Protein AF-A0A2S2QHJ8-F1 (afdb_monomer_lite)

Radius of gyration: 26.54 Å; chains: 1; bounding box: 50×36×97 Å

Sequence (159 aa):
FKFILVFFLCFWGFFVLDFFFFFVCLKQYFTDQKTVRRLRNYSCCPNPYVDITFTVFIRRRTVYYIINLILPSVTLAAMAMLGFMLPSDCGEKMTLGTFVQTRTLCKLTHTHIYKYISTYVTHTLTHTLTLTNTHVYVYVYVHVRLYHTDYTFRCNVSE

Secondary structure (DSSP, 8-state):
-HHHHHHHHHHHHHHHHHHHHHHHHHHHHHHT-EEEEEEE--TT-SSPEEEEEEE------HHHHHHHHHHHHHHHHHHHHHHHTS-TTS-HHHHHHHHHHHHHHHHHHHHHHHHTT-HHHHHHHHHHHHHHHHHHHHHHHHHHHHHHHHHHHHHTT--

Organism: NCBI:txid143950

Foldseek 3Di:
DVVVVVVVVVVVVVVVVLVVVVVVVVVVQVVPKDWDWDWDDDPVDPDTDIDIDIDGDDDDDCVSVVVVLVVLVVSLVVLVVVLLVDDDDDDSVVSVVVSVVSLVVSLVVVLVVVVVPDPVVSVVSVVVSVVVVVVVVVVVVVSVVVVVVVVVVVVVVVD

InterPro domains:
  IPR036719 Neurotransmitter-gated ion-channel transmembrane domain superfamily [SSF90112] (62-100)
  IPR036734 Neurotransmitter-gated ion-channel ligand-binding domain superfamily [G3DSA:2.70.170.10] (26-66)
  IPR038050 Neuronal acetylcholine receptor [G3DSA:1.20.58.390] (67-156)

Structure (mmCIF, N/CA/C/O backbone):
data_AF-A0A2S2QHJ8-F1
#
_entry.id   AF-A0A2S2QHJ8-F1
#
loop_
_atom_site.group_PDB
_atom_site.id
_atom_site.type_symbol
_atom_site.label_atom_id
_atom_site.label_alt_id
_atom_site.label_comp_id
_atom_site.label_asym_id
_atom_site.label_entity_id
_atom_site.label_seq_id
_atom_site.pdbx_PDB_ins_code
_atom_site.Cartn_x
_atom_site.Cartn_y
_atom_site.Cartn_z
_atom_site.occupancy
_atom_site.B_iso_or_equiv
_atom_site.auth_seq_id
_atom_site.auth_comp_id
_atom_site.auth_asym_id
_atom_site.auth_atom_id
_atom_site.pdbx_PDB_model_num
ATOM 1 N N . PHE A 1 1 ? 4.558 21.729 -21.994 1.00 44.12 1 PHE A N 1
ATOM 2 C CA . PHE A 1 1 ? 4.115 22.402 -20.749 1.00 44.12 1 PHE A CA 1
ATOM 3 C C . PHE A 1 1 ? 2.646 22.133 -20.385 1.00 44.12 1 PHE A C 1
ATOM 5 O O . PHE A 1 1 ? 2.405 21.648 -19.289 1.00 44.12 1 PHE A O 1
ATOM 12 N N . LYS A 1 2 ? 1.662 22.349 -21.280 1.00 49.81 2 LYS A N 1
ATOM 13 C CA . LYS A 1 2 ? 0.220 22.109 -21.003 1.00 49.81 2 LYS A CA 1
ATOM 14 C C . LYS A 1 2 ? -0.134 20.693 -20.501 1.00 49.81 2 LYS A C 1
ATOM 16 O O . LYS A 1 2 ? -0.982 20.562 -19.630 1.00 49.81 2 LYS A O 1
ATOM 21 N N . PHE A 1 3 ? 0.549 19.653 -20.986 1.00 55.09 3 PHE A N 1
ATOM 22 C CA . PHE A 1 3 ? 0.283 18.254 -20.608 1.00 55.09 3 PHE A CA 1
ATOM 23 C C . PHE A 1 3 ? 0.623 17.921 -19.142 1.00 55.09 3 PHE A C 1
ATOM 25 O O . PHE A 1 3 ? -0.092 17.168 -18.491 1.00 55.09 3 PHE A O 1
ATOM 32 N N . ILE A 1 4 ? 1.682 18.528 -18.599 1.00 58.56 4 ILE A N 1
ATOM 33 C CA . ILE A 1 4 ? 2.118 18.333 -17.205 1.00 58.56 4 ILE A CA 1
ATOM 34 C C . ILE A 1 4 ? 1.151 19.003 -16.221 1.00 58.56 4 ILE A C 1
ATOM 36 O O . ILE A 1 4 ? 0.881 18.456 -15.156 1.00 58.56 4 ILE A O 1
ATOM 40 N N . LEU A 1 5 ? 0.575 20.150 -16.596 1.00 56.34 5 LEU A N 1
ATOM 41 C CA . LEU A 1 5 ? -0.385 20.872 -15.759 1.00 56.34 5 LEU A CA 1
ATOM 42 C C . LEU A 1 5 ? -1.711 20.106 -15.609 1.00 56.34 5 LEU A C 1
ATOM 44 O O . LEU A 1 5 ? -2.259 20.037 -14.513 1.00 56.34 5 LEU A O 1
ATOM 48 N N . VAL A 1 6 ? -2.196 19.481 -16.691 1.00 64.88 6 VAL A N 1
ATOM 49 C CA . VAL A 1 6 ? -3.382 18.600 -16.662 1.00 64.88 6 VAL A CA 1
ATOM 50 C C . VAL A 1 6 ? -3.146 17.405 -15.739 1.00 64.88 6 VAL A C 1
ATOM 52 O O . VAL A 1 6 ? -4.035 17.018 -14.985 1.00 64.88 6 VAL A O 1
ATOM 55 N N . PHE A 1 7 ? -1.929 16.862 -15.745 1.00 60.41 7 PHE A N 1
ATOM 56 C CA . PHE A 1 7 ? -1.546 15.758 -14.872 1.00 60.41 7 PHE A CA 1
ATOM 57 C C . PHE A 1 7 ? -1.537 16.172 -13.396 1.00 60.41 7 PHE A C 1
ATOM 59 O O . PHE A 1 7 ? -2.096 15.470 -12.558 1.00 60.41 7 PHE A O 1
ATOM 66 N N . PHE A 1 8 ? -0.980 17.347 -13.087 1.00 59.34 8 PHE A N 1
ATOM 67 C CA . PHE A 1 8 ? -0.973 17.904 -11.733 1.00 59.34 8 PHE A CA 1
ATOM 68 C C . PHE A 1 8 ? -2.391 18.187 -11.216 1.00 59.34 8 PHE A C 1
ATOM 70 O O . PHE A 1 8 ? -2.711 17.836 -10.086 1.00 59.34 8 PHE A O 1
ATOM 77 N N . LEU A 1 9 ? -3.267 18.755 -12.052 1.00 65.38 9 LEU A N 1
ATOM 78 C CA . LEU A 1 9 ? -4.670 19.017 -11.707 1.00 65.38 9 LEU A CA 1
ATOM 79 C C . LEU A 1 9 ? -5.476 17.727 -11.505 1.00 65.38 9 LEU A C 1
ATOM 81 O O . LEU A 1 9 ? -6.272 17.643 -10.573 1.00 65.38 9 LEU A O 1
ATOM 85 N N . CYS A 1 10 ? -5.255 16.710 -12.340 1.00 60.66 10 CYS A N 1
ATOM 86 C CA . CYS A 1 10 ? -5.933 15.419 -12.220 1.00 60.66 10 CYS A CA 1
ATOM 87 C C . CYS A 1 10 ? -5.472 14.652 -10.970 1.00 60.66 10 CYS A C 1
ATOM 89 O O . CYS A 1 10 ? -6.295 14.101 -10.241 1.00 60.66 10 CYS A O 1
ATOM 91 N N . PHE A 1 11 ? -4.172 14.693 -10.670 1.00 62.69 11 PHE A N 1
ATOM 92 C CA . PHE A 1 11 ? -3.600 14.085 -9.470 1.00 62.69 11 PHE A CA 1
ATOM 93 C C . PHE A 1 11 ? -4.088 14.778 -8.190 1.00 62.69 11 PHE A C 1
ATOM 95 O O . PHE A 1 11 ? -4.455 14.114 -7.220 1.00 62.69 11 PHE A O 1
ATOM 102 N N . TRP A 1 12 ? -4.168 16.113 -8.203 1.00 55.16 12 TRP A N 1
ATOM 103 C CA . TRP A 1 12 ? -4.672 16.880 -7.064 1.00 55.16 12 TRP A CA 1
ATOM 104 C C . TRP A 1 12 ? -6.183 16.690 -6.868 1.00 55.16 12 TRP A C 1
ATOM 106 O O . TRP A 1 12 ? -6.635 16.511 -5.739 1.00 55.16 12 TRP A O 1
ATOM 116 N N . GLY A 1 13 ? -6.963 16.643 -7.953 1.00 70.19 13 GLY A N 1
ATOM 117 C CA . GLY A 1 13 ? -8.403 16.369 -7.901 1.00 70.19 13 GLY A CA 1
ATOM 118 C C . GLY A 1 13 ? -8.728 14.970 -7.373 1.00 70.19 13 GLY A C 1
ATOM 119 O O . GLY A 1 13 ? -9.661 14.805 -6.588 1.00 70.19 13 GLY A O 1
ATOM 120 N N . PHE A 1 14 ? -7.922 13.972 -7.735 1.00 66.12 14 PHE A N 1
ATOM 121 C CA . PHE A 1 14 ? -8.076 12.615 -7.222 1.00 66.12 14 PHE A CA 1
ATOM 122 C C . PHE A 1 14 ? -7.801 12.527 -5.710 1.00 66.12 14 PHE A C 1
ATOM 124 O O . PHE A 1 14 ? -8.594 11.947 -4.971 1.00 66.12 14 PHE A O 1
ATOM 131 N N . PHE A 1 15 ? -6.757 13.208 -5.228 1.00 61.03 15 PHE A N 1
ATOM 132 C CA . PHE A 1 15 ? -6.431 13.277 -3.800 1.00 61.03 15 PHE A CA 1
ATOM 133 C C . PHE A 1 15 ? -7.547 13.927 -2.954 1.00 61.03 15 PHE A C 1
ATOM 135 O O . PHE A 1 15 ? -7.800 13.519 -1.820 1.00 61.03 15 PHE A O 1
ATOM 142 N N . VAL A 1 16 ? -8.254 14.922 -3.505 1.00 68.31 16 VAL A N 1
ATOM 143 C CA . VAL A 1 16 ? -9.385 15.586 -2.827 1.00 68.31 16 VAL A CA 1
ATOM 144 C C . VAL A 1 16 ? -10.615 14.672 -2.743 1.00 68.31 16 VAL A C 1
ATOM 146 O O . VAL A 1 16 ? -11.275 14.626 -1.701 1.00 68.31 16 VAL A O 1
ATOM 149 N N . LEU A 1 17 ? -10.911 13.909 -3.802 1.00 64.75 17 LEU A N 1
ATOM 150 C CA . LEU A 1 17 ? -12.003 12.924 -3.813 1.00 64.75 17 LEU A CA 1
ATOM 151 C C . LEU A 1 17 ? -11.774 11.796 -2.801 1.00 64.75 17 LEU A C 1
ATOM 153 O O . LEU A 1 17 ? -12.720 11.335 -2.157 1.00 64.75 17 LEU A O 1
ATOM 157 N N . ASP A 1 18 ? -10.518 11.401 -2.621 1.00 65.94 18 ASP A N 1
ATOM 158 C CA . ASP A 1 18 ? -10.125 10.425 -1.617 1.00 65.94 18 ASP A CA 1
ATOM 159 C C . ASP A 1 18 ? -10.440 10.885 -0.195 1.00 65.94 18 ASP A C 1
ATOM 161 O O . AS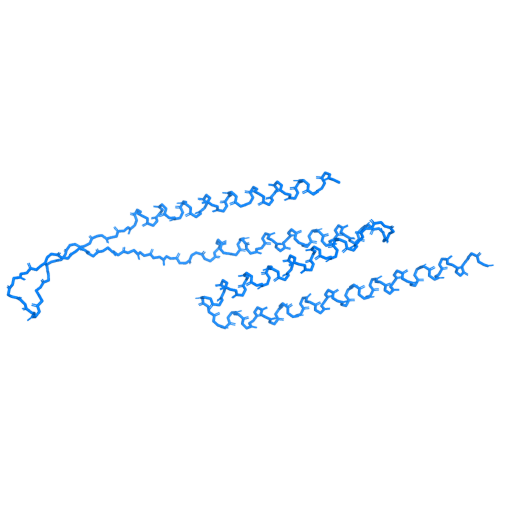P A 1 18 ? -11.148 10.214 0.565 1.00 65.94 18 ASP A O 1
ATOM 165 N N . PHE A 1 19 ? -9.989 12.085 0.154 1.00 66.38 19 PHE A N 1
ATOM 166 C CA . PHE A 1 19 ? -10.225 12.641 1.480 1.00 66.38 19 PHE A CA 1
ATOM 167 C C . PHE A 1 19 ? -11.724 12.728 1.816 1.00 66.38 19 PHE A C 1
ATOM 169 O O . PHE A 1 19 ? -12.142 12.439 2.941 1.00 66.38 19 PHE A O 1
ATOM 176 N N . PHE A 1 20 ? -12.551 13.053 0.818 1.00 70.94 20 PHE A N 1
ATOM 177 C CA . PHE A 1 20 ? -14.003 13.086 0.953 1.00 70.94 20 PHE A CA 1
ATOM 178 C C . PHE A 1 20 ? -14.601 11.701 1.253 1.00 70.94 20 PHE A C 1
ATOM 180 O O . PHE A 1 20 ? -15.415 11.564 2.170 1.00 70.94 20 PHE A O 1
ATOM 187 N N . PHE A 1 21 ? -14.172 10.653 0.544 1.00 66.38 21 PHE A N 1
ATOM 188 C CA . PHE A 1 21 ? -14.659 9.287 0.769 1.00 66.38 21 PHE A CA 1
ATOM 189 C C . PHE A 1 21 ? -14.269 8.745 2.150 1.00 66.38 21 PHE A C 1
ATOM 191 O O . PHE A 1 21 ? -15.080 8.083 2.807 1.00 66.38 21 PHE A O 1
ATOM 198 N N . PHE A 1 22 ? -13.054 9.056 2.614 1.00 68.56 22 PHE A N 1
ATOM 199 C CA . PHE A 1 22 ? -12.609 8.714 3.964 1.00 68.56 22 PHE A CA 1
ATOM 200 C C . PHE A 1 22 ? -13.510 9.357 5.026 1.00 68.56 22 PHE A C 1
ATOM 202 O O . PHE A 1 22 ? -13.978 8.666 5.933 1.00 68.56 22 PHE A O 1
ATOM 209 N N . PHE A 1 23 ? -13.831 10.646 4.877 1.00 67.94 23 PHE A N 1
ATOM 210 C CA . PHE A 1 23 ? -14.727 11.363 5.789 1.00 67.94 23 PHE A CA 1
ATOM 211 C C . PHE A 1 23 ? -16.157 10.810 5.788 1.00 67.94 23 PHE A C 1
ATOM 213 O O . PHE A 1 23 ? -16.743 10.637 6.857 1.00 67.94 23 PHE A O 1
ATOM 220 N N . VAL A 1 24 ? -16.717 10.487 4.618 1.00 69.38 24 VAL A N 1
ATOM 221 C CA . VAL A 1 24 ? -18.048 9.862 4.505 1.00 69.38 24 VAL A CA 1
ATOM 222 C C . VAL A 1 24 ? -18.073 8.505 5.212 1.00 69.38 24 VAL A C 1
ATOM 224 O O . VAL A 1 24 ? -19.017 8.198 5.940 1.00 69.38 24 VAL A O 1
ATOM 227 N N . CYS A 1 25 ? -17.016 7.705 5.057 1.00 66.62 25 CYS A N 1
ATOM 228 C CA . CYS A 1 25 ? -16.918 6.403 5.706 1.00 66.62 25 CYS A CA 1
ATOM 229 C C . CYS A 1 25 ? -16.747 6.531 7.228 1.00 66.62 25 CYS A C 1
ATOM 231 O O . CYS A 1 25 ? -17.437 5.843 7.977 1.00 66.62 25 CYS A O 1
ATOM 233 N N . LEU A 1 26 ? -15.898 7.453 7.697 1.00 69.94 26 LEU A N 1
ATOM 234 C CA . LEU A 1 26 ? -15.725 7.745 9.124 1.00 69.94 26 LEU A CA 1
ATOM 235 C C . LEU A 1 26 ? -17.041 8.217 9.763 1.00 69.94 26 LEU A C 1
ATOM 237 O O . LEU A 1 26 ? -17.398 7.776 10.854 1.00 69.94 26 LEU A O 1
ATOM 241 N N . LYS A 1 27 ? -17.797 9.060 9.048 1.00 73.38 27 LYS A N 1
ATOM 242 C CA . LYS A 1 27 ? -19.116 9.539 9.474 1.00 73.38 27 LYS A CA 1
ATOM 243 C C . LYS A 1 27 ? -20.113 8.388 9.623 1.00 73.38 27 LYS A C 1
ATOM 245 O O . LYS A 1 27 ? -20.815 8.341 10.626 1.00 73.38 27 LYS A O 1
ATOM 250 N N . GLN A 1 28 ? -20.117 7.438 8.684 1.00 68.44 28 GLN A N 1
ATOM 251 C CA . GLN A 1 28 ? -20.938 6.224 8.761 1.00 68.44 28 GLN A CA 1
ATOM 252 C C . GLN A 1 28 ? -20.590 5.368 9.996 1.00 68.44 28 GLN A C 1
ATOM 254 O O . GLN A 1 28 ? -21.488 4.844 10.652 1.00 68.44 28 GLN A O 1
ATOM 259 N N . TYR A 1 29 ? -19.305 5.246 10.347 1.00 69.50 29 TYR A N 1
ATOM 260 C CA . TYR A 1 29 ? -18.880 4.497 11.538 1.00 69.50 29 TYR A CA 1
ATOM 261 C C . TYR A 1 29 ? -19.304 5.156 12.845 1.00 69.50 29 TYR A C 1
ATOM 263 O O . TYR A 1 29 ? -19.716 4.460 13.771 1.00 69.50 29 TYR A O 1
ATOM 271 N N . PHE A 1 30 ? -19.232 6.486 12.918 1.00 69.00 30 PHE A N 1
ATOM 272 C CA . PHE A 1 30 ? -19.627 7.223 14.117 1.00 69.00 30 PHE A CA 1
ATOM 273 C C . PHE A 1 30 ? -21.129 7.069 14.415 1.00 69.00 30 PHE A C 1
ATOM 275 O O . PHE A 1 30 ? -21.534 7.067 15.574 1.00 69.00 30 PHE A O 1
ATOM 282 N N . THR A 1 31 ? -21.955 6.869 13.382 1.00 71.75 31 THR A N 1
ATOM 283 C CA . THR A 1 31 ? -23.396 6.601 13.524 1.00 71.75 31 THR A CA 1
ATOM 284 C C . THR A 1 31 ? -23.753 5.168 13.945 1.00 71.75 31 THR A C 1
ATOM 286 O O . THR A 1 31 ? -24.854 4.966 14.446 1.00 71.75 31 THR A O 1
ATOM 289 N N . ASP A 1 32 ? -22.856 4.183 13.799 1.00 73.50 32 ASP A N 1
ATOM 290 C CA . ASP A 1 32 ? -23.119 2.752 14.083 1.00 73.50 32 ASP A CA 1
ATOM 291 C C . ASP A 1 32 ? -22.601 2.284 15.467 1.00 73.50 32 ASP A C 1
ATOM 293 O O . ASP A 1 32 ? -22.604 1.093 15.799 1.00 73.50 32 ASP A O 1
ATOM 297 N N . GLN A 1 33 ? -22.121 3.209 16.303 1.00 76.75 33 GLN A N 1
ATOM 298 C CA . GLN A 1 33 ? -21.504 2.889 17.591 1.00 76.75 33 GLN A CA 1
ATOM 299 C C . GLN A 1 33 ? -22.547 2.414 18.617 1.00 76.75 33 GLN A C 1
ATOM 301 O O . GLN A 1 33 ? -23.294 3.206 19.191 1.00 76.75 33 GLN A O 1
ATOM 306 N N . LYS A 1 34 ? -22.556 1.109 18.921 1.00 81.12 34 LYS A N 1
ATOM 307 C CA . LYS A 1 34 ? -23.337 0.571 20.047 1.00 81.12 34 LYS A CA 1
ATOM 308 C C . LYS A 1 34 ? -22.653 0.930 21.364 1.00 81.12 34 LYS A C 1
ATOM 310 O O . LYS A 1 34 ? -21.487 0.589 21.581 1.00 81.12 34 LYS A O 1
ATOM 315 N N . THR A 1 35 ? -23.383 1.619 22.238 1.00 83.81 35 THR A N 1
ATOM 316 C CA . THR A 1 35 ? -22.927 2.016 23.572 1.00 83.81 35 THR A CA 1
ATOM 317 C C . THR A 1 35 ? -23.651 1.162 24.608 1.00 83.81 35 THR A C 1
ATOM 319 O O . THR A 1 35 ? -24.877 1.078 24.623 1.00 83.81 35 THR A O 1
ATOM 322 N N . VAL A 1 36 ? -22.896 0.451 25.448 1.00 87.94 36 VAL A N 1
ATOM 323 C CA . VAL A 1 36 ? -23.478 -0.395 26.497 1.00 87.94 36 VAL A CA 1
ATOM 324 C C . VAL A 1 36 ? -22.878 0.009 27.832 1.00 87.94 36 VAL A C 1
ATOM 326 O O . VAL A 1 36 ? -21.670 -0.103 28.045 1.00 87.94 36 VAL A O 1
ATOM 329 N N . ARG A 1 37 ? -23.736 0.475 28.740 1.00 90.38 37 ARG A N 1
ATOM 330 C CA . ARG A 1 37 ? -23.380 0.740 30.134 1.00 90.38 37 ARG A CA 1
ATOM 331 C C . ARG A 1 37 ? -23.526 -0.554 30.930 1.00 90.38 37 ARG A C 1
ATOM 333 O O . ARG A 1 37 ? -24.591 -1.166 30.909 1.00 90.38 37 ARG A O 1
ATOM 340 N N . ARG A 1 38 ? -22.478 -0.966 31.643 1.00 87.56 38 ARG A N 1
ATOM 341 C CA . ARG A 1 38 ? -22.508 -2.117 32.556 1.00 87.56 38 ARG A CA 1
ATOM 342 C C . ARG A 1 38 ? -21.996 -1.721 33.928 1.00 87.56 38 ARG A C 1
ATOM 344 O O . ARG A 1 38 ? -21.025 -0.988 34.042 1.00 87.56 38 ARG A O 1
ATOM 351 N N . LEU A 1 39 ? -22.641 -2.241 34.965 1.00 90.62 39 LEU A N 1
ATOM 352 C CA . LEU A 1 39 ? -22.045 -2.277 36.292 1.00 90.62 39 LEU A CA 1
ATOM 353 C C . LEU A 1 39 ? -21.224 -3.557 36.412 1.00 90.62 39 LEU A C 1
ATOM 355 O O . LEU A 1 39 ? -21.736 -4.648 36.153 1.00 90.62 39 LEU A O 1
ATOM 359 N N . ARG A 1 40 ? -19.951 -3.417 36.774 1.00 88.19 40 ARG A N 1
ATOM 360 C CA . ARG A 1 40 ? -19.052 -4.536 37.050 1.00 88.19 40 ARG A CA 1
ATOM 361 C C . ARG A 1 40 ? -18.627 -4.497 38.504 1.00 88.19 40 ARG A C 1
ATOM 363 O O . ARG A 1 40 ? -18.252 -3.452 39.032 1.00 88.19 40 ARG A O 1
ATOM 370 N N . ASN A 1 41 ? -18.678 -5.666 39.129 1.00 89.69 41 ASN A N 1
ATOM 371 C CA . ASN A 1 41 ? -18.086 -5.881 40.434 1.00 89.69 41 ASN A CA 1
ATOM 372 C C . ASN A 1 41 ? -16.706 -6.506 40.228 1.00 89.69 41 ASN A C 1
ATOM 374 O O . ASN A 1 41 ? -16.597 -7.581 39.634 1.00 89.69 41 ASN A O 1
ATOM 378 N N . TYR A 1 42 ? -15.664 -5.806 40.659 1.00 88.38 42 TYR A N 1
ATOM 379 C CA . TYR A 1 42 ? -14.289 -6.281 40.550 1.00 88.38 42 TYR A CA 1
ATOM 380 C C . TYR A 1 42 ? -13.925 -7.072 41.807 1.00 88.38 42 TYR A C 1
ATOM 382 O O . TYR A 1 42 ? -14.355 -6.733 42.903 1.00 88.38 42 TYR A O 1
ATOM 390 N N . SER A 1 43 ? -13.103 -8.114 41.672 1.00 89.38 43 SER A N 1
ATOM 391 C CA . SER A 1 43 ? -12.682 -8.956 42.804 1.00 89.38 43 SER A CA 1
ATOM 392 C C . SER A 1 43 ? -11.883 -8.203 43.875 1.00 89.38 43 SER A C 1
ATOM 394 O O . SER A 1 43 ? -11.714 -8.716 44.977 1.00 89.38 43 SER A O 1
ATOM 396 N N . CYS A 1 44 ? -11.397 -6.996 43.571 1.00 88.50 44 CYS A N 1
ATOM 397 C CA . CYS A 1 44 ? -10.620 -6.174 44.491 1.00 88.50 44 CYS A CA 1
ATOM 398 C C . CYS A 1 44 ? -11.462 -5.324 45.458 1.00 88.50 44 CYS A C 1
ATOM 400 O O . CYS A 1 44 ? -10.909 -4.871 46.457 1.00 88.50 44 CYS A O 1
ATOM 402 N N . CYS A 1 45 ? -12.752 -5.071 45.193 1.00 86.50 45 CYS A N 1
ATOM 403 C CA . CYS A 1 45 ? -13.561 -4.144 45.996 1.00 86.50 45 CYS A CA 1
ATOM 404 C C . CYS A 1 45 ? -15.039 -4.578 46.088 1.00 86.50 45 CYS A C 1
ATOM 406 O O . CYS A 1 45 ? -15.591 -5.067 45.106 1.00 86.50 45 CYS A O 1
ATOM 408 N N . PRO A 1 46 ? -15.715 -4.349 47.232 1.00 85.69 46 PRO A N 1
ATOM 409 C CA . PRO A 1 46 ? -17.124 -4.710 47.429 1.00 85.69 46 PRO A CA 1
ATOM 410 C C . PRO A 1 46 ? -18.123 -3.756 46.746 1.00 85.69 46 PRO A C 1
ATOM 412 O O . PRO A 1 46 ? -19.319 -4.041 46.717 1.00 85.69 46 PRO A O 1
ATOM 415 N N . ASN A 1 47 ? -17.660 -2.623 46.212 1.00 90.31 47 ASN A N 1
ATOM 416 C CA . ASN A 1 47 ? -18.511 -1.611 45.591 1.00 90.31 47 ASN A CA 1
ATOM 417 C C . ASN A 1 47 ? -18.555 -1.791 44.062 1.00 90.31 47 ASN A C 1
ATOM 419 O O . ASN A 1 47 ? -17.500 -1.919 43.435 1.00 90.31 47 ASN A O 1
ATOM 423 N N . PRO A 1 48 ? -19.746 -1.746 43.434 1.00 87.56 48 PRO A N 1
ATOM 424 C CA . PRO A 1 48 ? -19.867 -1.901 41.991 1.00 87.56 48 PRO A CA 1
ATOM 425 C C . PRO A 1 48 ? -19.473 -0.611 41.252 1.00 87.56 48 PRO A C 1
ATOM 427 O O . PRO A 1 48 ? -19.948 0.478 41.581 1.00 87.56 48 PRO A O 1
ATOM 430 N N . TYR A 1 49 ? -18.647 -0.741 40.210 1.00 88.75 49 TYR A N 1
ATOM 431 C CA . TYR A 1 49 ? -18.196 0.370 39.364 1.00 88.75 49 TYR A CA 1
ATOM 432 C C . TYR A 1 49 ? -18.933 0.376 38.018 1.00 88.75 49 TYR A C 1
ATOM 434 O O . TYR A 1 49 ? -19.331 -0.669 37.496 1.00 88.75 49 TYR A O 1
ATOM 442 N N . VAL A 1 50 ? -19.158 1.572 37.466 1.00 89.38 50 VAL A N 1
ATOM 443 C CA . VAL A 1 50 ? -19.879 1.772 36.201 1.00 89.38 50 VAL A CA 1
ATOM 444 C C . VAL A 1 50 ? -18.880 1.859 35.051 1.00 89.38 50 VAL A C 1
ATOM 446 O O . VAL A 1 50 ? -18.137 2.830 34.955 1.00 89.38 50 VAL A O 1
ATOM 449 N N . ASP A 1 51 ? -18.952 0.901 34.130 1.00 88.31 51 ASP A N 1
ATOM 450 C CA . ASP A 1 51 ? -18.152 0.871 32.911 1.00 88.31 51 ASP A CA 1
ATOM 451 C C . ASP A 1 51 ? -19.024 1.195 31.690 1.00 88.31 51 ASP A C 1
ATOM 453 O O . ASP A 1 51 ? -20.116 0.643 31.505 1.00 88.31 51 ASP A O 1
ATOM 457 N N . ILE A 1 52 ? -18.530 2.067 30.812 1.00 89.56 52 ILE A N 1
ATOM 458 C CA . ILE A 1 52 ? -19.170 2.383 29.530 1.00 89.56 52 ILE A CA 1
ATOM 459 C C . ILE A 1 52 ? -18.327 1.745 28.430 1.00 89.56 52 ILE A C 1
ATOM 461 O O . ILE A 1 52 ? -17.194 2.151 28.188 1.00 89.56 52 ILE A O 1
ATOM 465 N N . THR A 1 53 ? -18.860 0.712 27.775 1.00 87.88 53 THR A N 1
ATOM 466 C CA . THR A 1 53 ? -18.171 0.045 26.665 1.00 87.88 53 THR A CA 1
ATOM 467 C C . THR A 1 53 ? -18.693 0.584 25.337 1.00 87.88 53 THR A C 1
ATOM 469 O O . THR A 1 53 ? -19.884 0.474 25.037 1.00 87.88 53 THR A O 1
ATOM 472 N N . PHE A 1 54 ? -17.792 1.138 24.528 1.00 86.38 54 PHE A N 1
ATOM 473 C CA . PHE A 1 54 ? -18.074 1.571 23.164 1.00 86.38 54 PHE A CA 1
ATOM 474 C C . PHE A 1 54 ? -17.614 0.495 22.183 1.00 86.38 54 PHE A C 1
ATOM 476 O O . PHE A 1 54 ? -16.422 0.225 22.060 1.00 86.38 54 PHE A O 1
ATOM 483 N N . THR A 1 55 ? -18.555 -0.139 21.488 1.00 79.19 55 THR A N 1
ATOM 484 C CA . THR A 1 55 ? -18.229 -1.109 20.435 1.00 79.19 55 THR A CA 1
ATOM 485 C C . THR A 1 55 ? -18.203 -0.415 19.082 1.00 79.19 55 THR A C 1
ATOM 487 O O . THR A 1 55 ? -19.251 -0.068 18.540 1.00 79.19 55 THR A O 1
ATOM 490 N N . VAL A 1 56 ? -16.994 -0.215 18.550 1.00 80.25 56 VAL A N 1
ATOM 491 C CA . VAL A 1 56 ? -16.757 0.335 17.211 1.00 80.25 56 VAL A CA 1
ATOM 492 C C . VAL A 1 56 ? -16.476 -0.822 16.257 1.00 80.25 56 VAL A C 1
ATOM 494 O O . VAL A 1 56 ? -15.484 -1.536 16.401 1.00 80.25 56 VAL A O 1
ATOM 497 N N . PHE A 1 57 ? -17.354 -1.027 15.279 1.00 71.38 57 PHE A N 1
ATOM 498 C CA . PHE A 1 57 ? -17.175 -2.059 14.260 1.00 71.38 57 PHE A CA 1
ATOM 499 C C . PHE A 1 57 ? -16.437 -1.471 13.064 1.00 71.38 57 PHE A C 1
ATOM 501 O O . PHE A 1 57 ? -17.039 -0.733 12.305 1.00 71.38 57 PHE A O 1
ATOM 508 N N . ILE A 1 58 ? -15.160 -1.804 12.863 1.00 70.94 58 ILE A N 1
ATOM 509 C CA . ILE A 1 58 ? -14.378 -1.345 11.702 1.00 70.94 58 ILE A CA 1
ATOM 510 C C . ILE A 1 58 ? -14.453 -2.413 10.603 1.00 70.94 58 ILE A C 1
ATOM 512 O O . ILE A 1 58 ? -13.863 -3.488 10.724 1.00 70.94 58 ILE A O 1
ATOM 516 N N . ARG A 1 59 ? -15.171 -2.138 9.508 1.00 66.12 59 ARG A N 1
ATOM 517 C CA . ARG A 1 59 ? -15.307 -3.056 8.365 1.00 66.12 59 ARG A CA 1
ATOM 518 C C . ARG A 1 59 ? -14.342 -2.657 7.242 1.00 66.12 59 ARG A C 1
ATOM 520 O O . ARG A 1 59 ? -14.440 -1.584 6.652 1.00 66.12 59 ARG A O 1
ATOM 527 N N . ARG A 1 60 ? -13.399 -3.532 6.887 1.00 64.69 60 ARG A N 1
ATOM 528 C CA . ARG A 1 60 ? -12.464 -3.257 5.780 1.00 64.69 60 ARG A CA 1
ATOM 529 C C . ARG A 1 60 ? -13.218 -3.272 4.443 1.00 64.69 60 ARG A C 1
ATOM 531 O O . ARG A 1 60 ? -13.582 -4.340 3.959 1.00 64.69 60 ARG A O 1
ATOM 538 N N . ARG A 1 61 ? -13.453 -2.102 3.836 1.00 66.00 61 ARG A N 1
ATOM 539 C CA . ARG A 1 61 ? -13.923 -1.997 2.443 1.00 66.00 61 ARG A CA 1
ATOM 540 C C . ARG A 1 61 ? -12.714 -1.968 1.509 1.00 66.00 61 ARG A C 1
ATOM 542 O O . ARG A 1 61 ? -12.092 -0.931 1.312 1.00 66.00 61 ARG A O 1
ATOM 549 N N . THR A 1 62 ? -12.391 -3.120 0.931 1.00 62.97 62 THR A N 1
ATOM 550 C CA . THR A 1 62 ? -11.263 -3.309 0.000 1.00 62.97 62 THR A CA 1
ATOM 551 C C . THR A 1 62 ? -11.392 -2.490 -1.285 1.00 62.97 62 THR A C 1
ATOM 553 O O . THR A 1 62 ? -10.383 -2.116 -1.867 1.00 62.97 62 THR A O 1
ATOM 556 N N . VAL A 1 63 ? -12.617 -2.149 -1.692 1.00 66.25 63 VAL A N 1
ATOM 557 C CA . VAL A 1 63 ? -12.911 -1.397 -2.924 1.00 66.25 63 VAL A CA 1
ATOM 558 C C . VAL A 1 63 ? -12.209 -0.035 -2.956 1.00 66.25 63 VAL A C 1
ATOM 560 O O . VAL A 1 63 ? -11.663 0.352 -3.982 1.00 66.25 63 VAL A O 1
ATOM 563 N N . TYR A 1 64 ? -12.156 0.657 -1.818 1.00 67.81 64 TYR A N 1
ATOM 564 C CA . TYR A 1 64 ? -11.513 1.966 -1.715 1.00 67.81 64 TYR A CA 1
ATOM 565 C C . TYR A 1 64 ? -9.984 1.868 -1.851 1.00 67.81 64 TYR A C 1
ATOM 567 O O . TYR A 1 64 ? -9.361 2.622 -2.591 1.00 67.81 64 TYR A O 1
ATOM 575 N N . TYR A 1 65 ? -9.389 0.841 -1.237 1.00 66.06 65 TYR A N 1
ATOM 576 C CA . TYR A 1 65 ? -7.966 0.541 -1.400 1.00 66.06 65 TYR A CA 1
ATOM 577 C C . TYR A 1 65 ? -7.592 0.204 -2.844 1.00 66.06 65 TYR A C 1
ATOM 579 O O . TYR A 1 65 ? -6.520 0.590 -3.289 1.00 66.06 65 TYR A O 1
ATOM 587 N N . ILE A 1 66 ? -8.462 -0.507 -3.566 1.00 68.44 66 ILE A N 1
ATOM 588 C CA . ILE A 1 66 ? -8.214 -0.935 -4.948 1.00 68.44 66 ILE A CA 1
ATOM 589 C C . ILE A 1 66 ? -8.258 0.257 -5.914 1.00 68.44 66 ILE A C 1
ATOM 591 O O . ILE A 1 66 ? -7.400 0.364 -6.786 1.00 68.44 66 ILE A O 1
ATOM 595 N N . ILE A 1 67 ? -9.208 1.181 -5.749 1.00 72.50 67 ILE A N 1
ATOM 596 C CA . ILE A 1 67 ? -9.324 2.367 -6.615 1.00 72.50 67 ILE A CA 1
ATOM 597 C C . ILE A 1 67 ? -8.075 3.256 -6.478 1.00 72.50 67 ILE A C 1
ATOM 599 O O . ILE A 1 67 ? -7.455 3.600 -7.486 1.00 72.50 67 ILE A O 1
ATOM 603 N N . ASN A 1 68 ? -7.616 3.507 -5.249 1.00 68.69 68 ASN A N 1
ATOM 604 C CA . ASN A 1 68 ? -6.429 4.339 -4.976 1.00 68.69 68 ASN A CA 1
ATOM 605 C C . ASN A 1 68 ? -5.118 3.699 -5.425 1.00 68.69 68 ASN A C 1
ATOM 607 O O . ASN A 1 68 ? -4.098 4.370 -5.555 1.00 68.69 68 ASN A O 1
ATOM 611 N N . LEU A 1 69 ? -5.155 2.395 -5.670 1.00 68.69 69 LEU A N 1
ATOM 612 C CA . LEU A 1 69 ? -4.070 1.606 -6.228 1.00 68.69 69 LEU A CA 1
ATOM 613 C C . LEU A 1 69 ? -4.013 1.680 -7.754 1.00 68.69 69 LEU A C 1
ATOM 615 O O . LEU A 1 69 ? -2.937 1.748 -8.345 1.00 68.69 69 LEU A O 1
ATOM 619 N N . ILE A 1 70 ? -5.178 1.623 -8.400 1.00 73.12 70 ILE A N 1
ATOM 620 C CA . ILE A 1 70 ? -5.281 1.531 -9.856 1.00 73.12 70 ILE A CA 1
ATOM 621 C C . ILE A 1 70 ? -4.988 2.890 -10.489 1.00 73.12 70 ILE A C 1
ATOM 623 O O . ILE A 1 70 ? -4.243 2.959 -11.466 1.00 73.12 70 ILE A O 1
ATOM 627 N N . LEU A 1 71 ? -5.486 3.985 -9.918 1.00 72.56 71 LEU A N 1
ATOM 628 C CA . LEU A 1 71 ? -5.276 5.320 -10.479 1.00 72.56 71 LEU A CA 1
ATOM 629 C C . LEU A 1 71 ? -3.811 5.762 -10.653 1.00 72.56 71 LEU A C 1
ATOM 631 O O . LEU A 1 71 ? -3.477 6.231 -11.748 1.00 72.56 71 LEU A O 1
ATOM 635 N N . PRO A 1 72 ? -2.900 5.589 -9.678 1.00 70.31 72 PRO A N 1
ATOM 636 C CA . PRO A 1 72 ? -1.486 5.905 -9.886 1.00 70.31 72 PRO A CA 1
ATOM 637 C C . PRO A 1 72 ? -0.826 4.984 -10.924 1.00 70.31 72 PRO A C 1
ATOM 639 O O . PRO A 1 72 ? 0.141 5.376 -11.572 1.00 70.31 72 PRO A O 1
ATOM 642 N N . SER A 1 73 ? -1.353 3.773 -11.139 1.00 74.62 73 SER A N 1
ATOM 643 C CA . SER A 1 73 ? -0.820 2.839 -12.140 1.00 74.62 73 SER A CA 1
ATOM 644 C C . SER A 1 73 ? -1.253 3.180 -13.575 1.00 74.62 73 SER A C 1
ATOM 646 O O . SER A 1 73 ? -0.438 3.121 -14.497 1.00 74.62 73 SER A O 1
ATOM 648 N N . VAL A 1 74 ? -2.505 3.610 -13.769 1.00 74.50 74 VAL A N 1
ATOM 649 C CA . VAL A 1 74 ? -3.053 3.997 -15.082 1.00 74.50 74 VAL A CA 1
ATOM 650 C C . VAL A 1 74 ? -2.416 5.294 -15.577 1.00 74.50 74 VAL A C 1
ATOM 652 O O . VAL A 1 74 ? -2.024 5.399 -16.739 1.00 74.50 74 VAL A O 1
ATOM 655 N N . THR A 1 75 ? -2.244 6.263 -14.680 1.00 72.38 75 THR A N 1
ATOM 656 C CA . THR A 1 75 ? -1.563 7.531 -14.978 1.00 72.38 75 THR A CA 1
ATOM 657 C C . THR A 1 75 ? -0.100 7.308 -15.379 1.00 72.38 75 THR A C 1
ATOM 659 O O . THR A 1 75 ? 0.378 7.906 -16.343 1.00 72.38 75 THR A O 1
ATOM 662 N N . LEU A 1 76 ? 0.588 6.370 -14.726 1.00 75.06 76 LEU A N 1
ATOM 663 C CA . LEU A 1 76 ? 1.953 5.971 -15.067 1.00 75.06 76 LEU A CA 1
ATOM 664 C C . LEU A 1 76 ? 2.043 5.270 -16.435 1.00 75.06 76 LEU A C 1
ATOM 666 O O . LEU A 1 76 ? 2.954 5.554 -17.212 1.00 75.06 76 LEU A O 1
ATOM 670 N N . ALA A 1 77 ? 1.092 4.390 -16.763 1.00 73.44 77 ALA A N 1
ATOM 671 C CA . ALA A 1 77 ? 1.027 3.725 -18.068 1.00 73.44 77 ALA A CA 1
ATOM 672 C C . ALA A 1 77 ? 0.770 4.718 -19.217 1.00 73.44 77 ALA A C 1
ATOM 674 O O . ALA A 1 77 ? 1.405 4.622 -20.268 1.00 73.44 77 ALA A O 1
ATOM 675 N N . ALA A 1 78 ? -0.095 5.711 -18.996 1.00 75.62 78 ALA A N 1
ATOM 676 C CA . ALA A 1 78 ? -0.344 6.778 -19.960 1.00 75.62 78 ALA A CA 1
ATOM 677 C C . ALA A 1 78 ? 0.911 7.633 -20.216 1.00 75.62 78 ALA A C 1
ATOM 679 O O . ALA A 1 78 ? 1.227 7.923 -21.369 1.00 75.62 78 ALA A O 1
ATOM 680 N N . MET A 1 79 ? 1.669 7.983 -19.165 1.00 71.75 79 MET A N 1
ATOM 681 C CA . MET A 1 79 ? 2.933 8.718 -19.317 1.00 71.75 79 MET A CA 1
ATOM 682 C C . MET A 1 79 ? 4.002 7.916 -20.064 1.00 71.75 79 MET A C 1
ATOM 684 O O . MET A 1 79 ? 4.735 8.494 -20.862 1.00 71.75 79 MET A O 1
ATOM 688 N N . ALA A 1 80 ? 4.078 6.599 -19.845 1.00 72.81 80 ALA A N 1
ATOM 689 C CA . ALA A 1 80 ? 4.994 5.739 -20.592 1.00 72.81 80 ALA A CA 1
ATOM 690 C C . ALA A 1 80 ? 4.678 5.743 -22.089 1.00 72.81 80 ALA A C 1
ATOM 692 O O . ALA A 1 80 ? 5.572 5.977 -22.892 1.00 72.81 80 ALA A O 1
ATOM 693 N N . MET A 1 81 ? 3.411 5.538 -22.465 1.00 68.94 81 MET A N 1
ATOM 694 C CA . MET A 1 81 ? 3.007 5.531 -23.876 1.00 68.94 81 MET A CA 1
ATOM 695 C C . MET A 1 81 ? 3.284 6.870 -24.564 1.00 68.94 81 MET A C 1
ATOM 697 O O . MET A 1 81 ? 3.792 6.886 -25.681 1.00 68.94 81 MET A O 1
ATOM 701 N N . LEU A 1 82 ? 3.017 7.990 -23.884 1.00 69.94 82 LEU A N 1
ATOM 702 C CA . LEU A 1 82 ? 3.332 9.316 -24.416 1.00 69.94 82 LEU A CA 1
ATOM 703 C C . LEU A 1 82 ? 4.845 9.544 -24.559 1.00 69.94 82 LEU A C 1
ATOM 705 O O . LEU A 1 82 ? 5.279 10.180 -25.514 1.00 69.94 82 LEU A O 1
ATOM 709 N N . GLY A 1 83 ? 5.641 9.023 -23.619 1.00 68.75 83 GLY A N 1
ATOM 710 C CA . GLY A 1 83 ? 7.099 9.133 -23.627 1.00 68.75 83 GLY A CA 1
ATOM 711 C C . GLY A 1 83 ? 7.768 8.397 -24.790 1.00 68.75 83 GLY A C 1
ATOM 712 O O . GLY A 1 83 ? 8.804 8.850 -25.255 1.00 68.75 83 GLY A O 1
ATOM 713 N N . PHE A 1 84 ? 7.167 7.316 -25.296 1.00 63.72 84 PHE A N 1
ATOM 714 C CA . PHE A 1 84 ? 7.677 6.588 -26.467 1.00 63.72 84 PHE A CA 1
ATOM 715 C C . PHE A 1 84 ? 7.312 7.236 -27.811 1.00 63.72 84 PHE A C 1
ATOM 717 O O . PHE A 1 84 ? 7.932 6.922 -28.821 1.00 63.72 84 PHE A O 1
ATOM 724 N N . MET A 1 85 ? 6.323 8.136 -27.838 1.00 63.44 85 MET A N 1
ATOM 725 C CA . MET A 1 85 ? 5.877 8.815 -29.064 1.00 63.44 85 MET A CA 1
ATOM 726 C C . MET A 1 85 ? 6.722 10.048 -29.424 1.00 63.44 85 MET A C 1
ATOM 728 O O . MET A 1 85 ? 6.533 10.613 -30.499 1.00 63.44 85 MET A O 1
ATOM 732 N N . LEU A 1 86 ? 7.648 10.478 -28.556 1.00 57.62 86 LEU A N 1
ATOM 733 C CA . LEU A 1 86 ? 8.590 11.561 -28.850 1.00 57.62 86 LEU A CA 1
ATOM 734 C C . LEU A 1 86 ? 9.973 10.985 -29.226 1.00 57.62 86 LEU A C 1
ATOM 736 O O . LEU A 1 86 ? 10.526 10.228 -28.430 1.00 57.62 86 LEU A O 1
ATOM 740 N N . PRO A 1 87 ? 10.548 11.337 -30.393 1.00 55.91 87 PRO A N 1
ATOM 741 C CA . PRO A 1 87 ? 11.898 10.930 -30.778 1.00 55.91 87 PRO A CA 1
ATOM 742 C C . PRO A 1 87 ? 12.983 11.608 -29.923 1.00 55.91 87 PRO A C 1
ATOM 744 O O . PRO A 1 87 ? 12.806 12.708 -29.396 1.00 55.91 87 PRO A O 1
ATOM 747 N N . SER A 1 88 ? 14.116 10.915 -29.828 1.00 55.31 88 SER A N 1
ATOM 748 C CA . SER A 1 88 ? 15.099 10.971 -28.740 1.00 55.31 88 SER A CA 1
ATOM 749 C C . SER A 1 88 ? 16.141 12.106 -28.762 1.00 55.31 88 SER A C 1
ATOM 751 O O . SER A 1 88 ? 17.237 11.980 -28.206 1.00 55.31 88 SER A O 1
ATOM 753 N N . ASP A 1 89 ? 15.849 13.228 -29.412 1.00 56.72 89 ASP A N 1
ATOM 754 C CA . ASP A 1 89 ? 16.875 14.261 -29.617 1.00 56.72 89 ASP A CA 1
ATOM 755 C C . ASP A 1 89 ? 16.796 15.428 -28.618 1.00 56.72 89 ASP A C 1
ATOM 757 O O . ASP A 1 89 ? 17.684 16.278 -28.575 1.00 56.72 89 ASP A O 1
ATOM 761 N N . CYS A 1 90 ? 15.779 15.473 -27.750 1.00 53.53 90 CYS A N 1
ATOM 762 C CA . CYS A 1 90 ? 15.604 16.541 -26.760 1.00 53.53 90 CYS A CA 1
ATOM 763 C C . CYS A 1 90 ? 14.839 16.068 -25.506 1.00 53.53 90 CYS A C 1
ATOM 765 O O . CYS A 1 90 ? 13.657 16.357 -25.332 1.00 53.53 90 CYS A O 1
ATOM 767 N N . GLY A 1 91 ? 15.525 15.414 -24.562 1.00 53.72 91 GLY A N 1
ATOM 768 C CA . GLY A 1 91 ? 15.117 15.451 -23.147 1.00 53.72 91 GLY A CA 1
ATOM 769 C C . GLY A 1 91 ? 14.553 14.175 -22.507 1.00 53.72 91 GLY A C 1
ATOM 770 O O . GLY A 1 91 ? 14.063 14.248 -21.379 1.00 53.72 91 GLY A O 1
ATOM 771 N N . GLU A 1 92 ? 14.673 12.992 -23.113 1.00 54.47 92 GLU A N 1
ATOM 772 C CA . GLU A 1 92 ? 14.195 11.729 -22.499 1.00 54.47 92 GLU A CA 1
ATOM 773 C C . GLU A 1 92 ? 14.822 11.323 -21.166 1.00 54.47 92 GLU A C 1
ATOM 775 O O . GLU A 1 92 ? 14.235 10.535 -20.419 1.00 54.47 92 GLU A O 1
ATOM 780 N N . LYS A 1 93 ? 15.992 11.865 -20.822 1.00 51.62 93 LYS A N 1
ATOM 781 C CA . LYS A 1 93 ? 16.693 11.521 -19.576 1.00 51.62 93 LYS A CA 1
ATOM 782 C C . LYS A 1 93 ? 15.844 11.851 -18.338 1.00 51.62 93 LYS A C 1
ATOM 784 O O . LYS A 1 93 ? 15.862 11.102 -17.363 1.00 51.62 93 LYS A O 1
ATOM 789 N N . MET A 1 94 ? 15.054 12.931 -18.387 1.00 58.84 94 MET A N 1
ATOM 790 C CA . MET A 1 94 ? 14.188 13.341 -17.271 1.00 58.84 94 MET A CA 1
ATOM 791 C C . MET A 1 94 ? 12.888 12.528 -17.190 1.00 58.84 94 MET A C 1
ATOM 793 O O . MET A 1 94 ? 12.431 12.197 -16.092 1.00 58.84 94 MET A O 1
ATOM 797 N N . THR A 1 95 ? 12.305 12.151 -18.328 1.00 66.44 95 THR A N 1
ATOM 798 C CA . THR A 1 95 ? 11.051 11.378 -18.376 1.00 66.44 95 THR A CA 1
ATOM 799 C C . THR A 1 95 ? 11.272 9.923 -17.954 1.00 66.44 95 THR A C 1
ATOM 801 O O . THR A 1 95 ? 10.470 9.362 -17.209 1.00 66.44 95 THR A O 1
ATOM 804 N N . LEU A 1 96 ? 12.404 9.324 -18.344 1.00 67.19 96 LEU A N 1
ATOM 805 C CA . LEU A 1 96 ? 12.772 7.975 -17.911 1.00 67.19 96 LEU A CA 1
ATOM 806 C C . LEU A 1 96 ? 13.045 7.928 -16.396 1.00 67.19 96 LEU A C 1
ATOM 808 O O . LEU A 1 96 ? 12.544 7.042 -15.702 1.00 67.19 96 LEU A O 1
ATOM 812 N N . GLY A 1 97 ? 13.777 8.914 -15.862 1.00 67.38 97 GLY A N 1
ATOM 813 C CA . GLY A 1 97 ? 14.085 9.007 -14.430 1.00 67.38 97 GLY A CA 1
ATOM 814 C C . GLY A 1 97 ? 12.841 9.197 -13.556 1.00 67.38 97 GLY A C 1
ATOM 815 O O . GLY A 1 97 ? 12.660 8.483 -12.571 1.00 67.38 97 GLY A O 1
ATOM 816 N N . THR A 1 98 ? 11.933 10.097 -13.947 1.00 70.12 98 THR A N 1
ATOM 817 C CA . THR A 1 98 ? 10.667 10.325 -13.222 1.00 70.12 98 THR A CA 1
ATOM 818 C C . THR A 1 98 ? 9.748 9.103 -13.252 1.00 70.12 98 THR A C 1
ATOM 820 O O . THR A 1 98 ? 9.144 8.765 -12.234 1.00 70.12 98 THR A O 1
ATOM 823 N N . PHE A 1 99 ? 9.688 8.375 -14.368 1.00 74.56 99 PHE A N 1
ATOM 824 C CA . PHE A 1 99 ? 8.933 7.126 -14.464 1.00 74.56 99 PHE A CA 1
ATOM 825 C C . PHE A 1 99 ? 9.494 6.022 -13.553 1.00 74.56 99 PHE A C 1
ATOM 827 O O . PHE A 1 99 ? 8.736 5.352 -12.845 1.00 74.56 99 PHE A O 1
ATOM 834 N N . VAL A 1 100 ? 10.819 5.851 -13.525 1.00 75.62 100 VAL A N 1
ATOM 835 C CA . VAL A 1 100 ? 11.498 4.868 -12.662 1.00 75.62 100 VAL A CA 1
ATOM 836 C C . VAL A 1 100 ? 11.320 5.214 -11.180 1.00 75.62 100 VAL A C 1
ATOM 838 O O . VAL A 1 100 ? 11.003 4.331 -10.375 1.00 75.62 100 VAL A O 1
ATOM 841 N N . GLN A 1 101 ? 11.445 6.494 -10.815 1.00 75.44 101 GLN A N 1
ATOM 842 C CA . GLN A 1 101 ? 11.246 6.963 -9.443 1.00 75.44 101 GLN A CA 1
ATOM 843 C C . GLN A 1 101 ? 9.803 6.711 -8.979 1.00 75.44 101 GLN A C 1
ATOM 845 O O . GLN A 1 101 ? 9.589 6.074 -7.946 1.00 75.44 101 GLN A O 1
ATOM 850 N N . 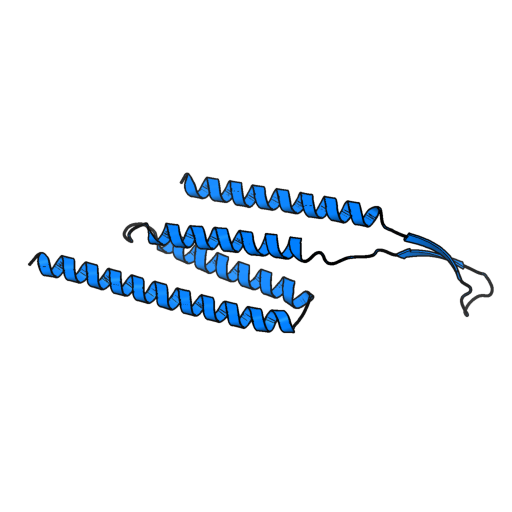THR A 1 102 ? 8.807 7.126 -9.771 1.00 75.50 102 THR A N 1
ATOM 851 C CA . THR A 1 102 ? 7.381 6.958 -9.443 1.00 75.50 102 THR A CA 1
ATOM 852 C C . THR A 1 102 ? 6.985 5.483 -9.370 1.00 75.50 102 THR A C 1
ATOM 854 O O . THR A 1 102 ? 6.261 5.090 -8.454 1.00 75.50 102 THR A O 1
ATOM 857 N N . ARG A 1 103 ? 7.522 4.622 -10.250 1.00 78.88 103 ARG A N 1
ATOM 858 C CA . ARG A 1 103 ? 7.352 3.160 -10.145 1.00 78.88 103 ARG A CA 1
ATOM 859 C C . ARG A 1 103 ? 7.872 2.614 -8.824 1.00 78.88 103 ARG A C 1
ATOM 861 O O . ARG A 1 103 ? 7.199 1.803 -8.196 1.00 78.88 103 ARG A O 1
ATOM 868 N N . THR A 1 104 ? 9.062 3.031 -8.412 1.00 79.25 104 THR A N 1
ATOM 869 C CA . THR A 1 104 ? 9.710 2.515 -7.199 1.00 79.25 104 THR A CA 1
ATOM 870 C C . THR A 1 104 ? 8.966 2.968 -5.943 1.00 79.25 104 THR A C 1
ATOM 872 O O . THR A 1 104 ? 8.681 2.150 -5.068 1.00 79.25 104 THR A O 1
ATOM 875 N N . LEU A 1 105 ? 8.551 4.238 -5.897 1.00 79.12 105 LEU A N 1
ATOM 876 C CA . LEU A 1 105 ? 7.726 4.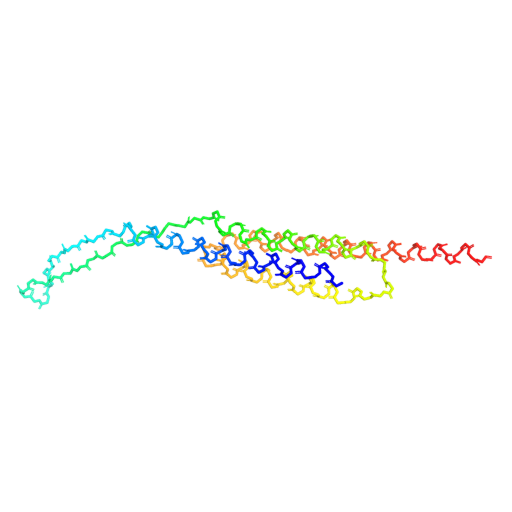782 -4.817 1.00 79.12 105 LEU A CA 1
ATOM 877 C C . LEU A 1 105 ? 6.369 4.070 -4.730 1.00 79.12 105 LEU A C 1
ATOM 879 O O . LEU A 1 105 ? 5.973 3.653 -3.644 1.00 79.12 105 LEU A O 1
ATOM 883 N N . CYS A 1 106 ? 5.702 3.833 -5.864 1.00 73.69 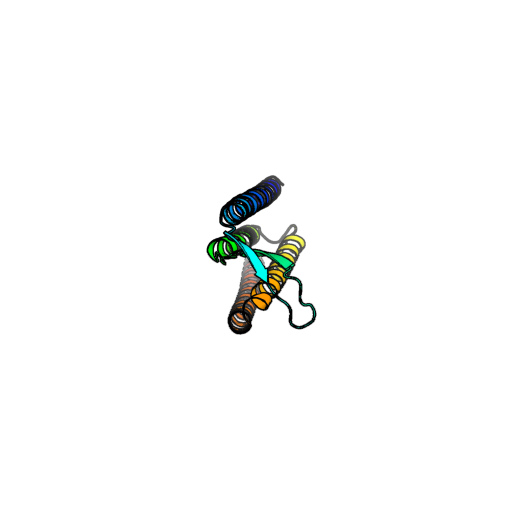106 CYS A N 1
ATOM 884 C CA . CYS A 1 106 ? 4.434 3.104 -5.899 1.00 73.69 106 CYS A CA 1
ATOM 885 C C . CYS A 1 106 ? 4.576 1.652 -5.406 1.00 73.69 106 CYS A C 1
ATOM 887 O O . CYS A 1 106 ? 3.674 1.135 -4.758 1.00 73.69 106 CYS A O 1
ATOM 889 N N . LYS A 1 107 ? 5.707 0.978 -5.660 1.00 74.50 107 LYS A N 1
ATOM 890 C CA . LYS A 1 107 ? 5.976 -0.379 -5.141 1.00 74.50 107 LYS A CA 1
ATOM 891 C C . LYS A 1 107 ? 6.181 -0.397 -3.626 1.00 74.50 107 LYS A C 1
ATOM 893 O O . LYS A 1 107 ? 5.703 -1.308 -2.944 1.00 74.50 107 LYS A O 1
ATOM 898 N N . LEU A 1 108 ? 6.878 0.603 -3.094 1.00 75.50 108 LEU A N 1
ATOM 899 C CA . LEU A 1 108 ? 7.124 0.733 -1.658 1.00 75.50 108 LEU A CA 1
ATOM 900 C C . LEU A 1 108 ? 5.832 1.025 -0.889 1.00 75.50 108 LEU A C 1
ATOM 902 O O . LEU A 1 108 ? 5.574 0.379 0.123 1.00 75.50 108 LEU A O 1
ATOM 906 N N . THR A 1 109 ? 4.973 1.917 -1.391 1.00 72.12 109 THR A N 1
ATOM 907 C CA . THR A 1 109 ? 3.682 2.215 -0.746 1.00 72.12 109 THR A CA 1
ATOM 908 C C . THR A 1 109 ? 2.747 1.007 -0.765 1.00 72.12 109 THR A C 1
ATOM 910 O O . THR A 1 109 ? 2.139 0.676 0.253 1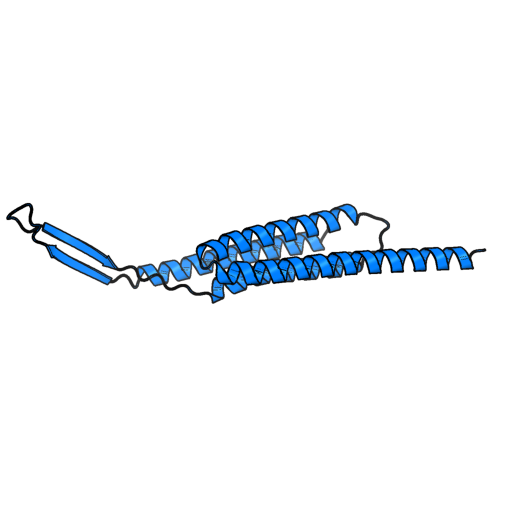.00 72.12 109 THR A O 1
ATOM 913 N N . HIS A 1 110 ? 2.701 0.282 -1.885 1.00 72.00 110 HIS A N 1
ATOM 914 C CA . HIS A 1 110 ? 1.919 -0.945 -2.023 1.00 72.00 110 HIS A CA 1
ATOM 915 C C . HIS A 1 110 ? 2.380 -2.025 -1.036 1.00 72.00 110 HIS A C 1
ATOM 917 O O . HIS A 1 110 ? 1.575 -2.606 -0.311 1.00 72.00 110 HIS A O 1
ATOM 923 N N . THR A 1 111 ? 3.687 -2.281 -0.951 1.00 71.00 111 THR A N 1
ATOM 924 C CA . THR A 1 111 ? 4.213 -3.289 -0.019 1.00 71.00 111 THR A CA 1
ATOM 925 C C . THR A 1 111 ? 3.996 -2.887 1.440 1.00 71.00 111 THR A C 1
ATOM 927 O O . THR A 1 111 ? 3.601 -3.743 2.224 1.00 71.00 111 THR A O 1
ATOM 930 N N . HIS A 1 112 ? 4.138 -1.608 1.808 1.00 73.31 112 HIS A N 1
ATOM 931 C CA . HIS A 1 112 ? 3.868 -1.136 3.175 1.00 73.31 112 HIS A CA 1
ATOM 932 C C . HIS A 1 112 ? 2.402 -1.309 3.599 1.00 73.31 112 HIS A C 1
ATOM 934 O O . HIS A 1 112 ? 2.131 -1.759 4.713 1.00 73.31 112 HIS A O 1
ATOM 940 N N . ILE A 1 113 ? 1.458 -0.992 2.709 1.00 71.38 113 ILE A N 1
ATOM 941 C CA . ILE A 1 113 ? 0.017 -1.097 2.975 1.00 71.38 113 ILE A CA 1
ATOM 942 C C . ILE A 1 113 ? -0.423 -2.564 3.092 1.00 71.38 113 ILE A C 1
ATOM 944 O O . ILE A 1 113 ? -1.093 -2.936 4.055 1.00 71.38 113 ILE A O 1
ATOM 948 N N . TYR A 1 114 ? -0.039 -3.420 2.138 1.00 70.25 114 TYR A N 1
ATOM 949 C CA . TYR A 1 114 ? -0.476 -4.822 2.131 1.00 70.25 114 TYR A CA 1
ATOM 950 C C . TYR A 1 114 ? 0.252 -5.683 3.170 1.00 70.25 114 TYR A C 1
ATOM 952 O O . TYR A 1 114 ? -0.354 -6.620 3.691 1.00 70.25 114 TYR A O 1
ATOM 960 N N . LYS A 1 115 ? 1.492 -5.336 3.552 1.00 67.94 115 LYS A N 1
ATOM 961 C CA . LYS A 1 115 ? 2.235 -6.000 4.642 1.00 67.94 115 LYS A CA 1
ATOM 962 C C . LYS A 1 115 ? 1.529 -5.876 5.989 1.00 67.94 115 LYS A C 1
ATOM 964 O O . LYS A 1 115 ? 1.596 -6.799 6.791 1.00 67.94 115 LYS A O 1
ATOM 969 N N . TYR A 1 116 ? 0.817 -4.773 6.215 1.00 64.94 116 TYR A N 1
ATOM 970 C CA . TYR A 1 116 ? 0.003 -4.577 7.415 1.00 64.94 116 TYR A CA 1
ATOM 971 C C . TYR A 1 116 ? -1.242 -5.487 7.451 1.00 64.94 116 TYR A C 1
ATOM 973 O O . TYR A 1 116 ? -1.805 -5.735 8.515 1.00 64.94 116 TYR A O 1
ATOM 981 N N . ILE A 1 117 ? -1.688 -5.999 6.296 1.00 66.94 117 ILE A N 1
ATOM 982 C CA . ILE A 1 117 ? -2.944 -6.750 6.160 1.00 66.94 117 ILE A CA 1
ATOM 983 C C . ILE A 1 117 ? -2.708 -8.261 5.996 1.00 66.94 117 ILE A C 1
ATOM 985 O O . ILE A 1 117 ? -3.459 -9.033 6.591 1.00 66.94 117 ILE A O 1
ATOM 989 N N . SER A 1 118 ? -1.718 -8.707 5.205 1.00 66.69 118 SER A N 1
ATOM 990 C CA . SER A 1 118 ? -1.421 -10.139 5.004 1.00 66.69 118 SER A CA 1
ATOM 991 C C . SER A 1 118 ? -0.070 -10.404 4.319 1.00 66.69 118 SER A C 1
ATOM 993 O O . SER A 1 118 ? 0.212 -9.868 3.247 1.00 66.69 118 SER A O 1
ATOM 995 N N . THR A 1 119 ? 0.722 -11.326 4.876 1.00 72.06 119 THR A N 1
ATOM 996 C CA . THR A 1 119 ? 2.038 -11.757 4.360 1.00 72.06 119 THR A CA 1
ATOM 997 C C . THR A 1 119 ? 1.956 -12.555 3.047 1.00 72.06 119 THR A C 1
ATOM 999 O O . THR A 1 119 ? 2.865 -12.494 2.219 1.00 72.06 119 THR A O 1
ATOM 1002 N N . TYR A 1 120 ? 0.857 -13.277 2.808 1.00 70.75 120 TYR A N 1
ATOM 1003 C CA . TYR A 1 120 ? 0.667 -14.079 1.589 1.00 70.75 120 TYR A CA 1
ATOM 1004 C C . TYR A 1 120 ? 0.503 -13.188 0.351 1.00 70.75 120 TYR A C 1
ATOM 1006 O O . TYR A 1 120 ? 1.204 -13.347 -0.647 1.00 70.75 120 TYR A O 1
ATOM 1014 N N . VAL A 1 121 ? -0.355 -12.169 0.465 1.00 68.50 121 VAL A N 1
ATOM 1015 C CA . VAL A 1 121 ? -0.645 -11.220 -0.619 1.00 68.50 121 VAL A CA 1
ATOM 1016 C C . VAL A 1 121 ? 0.608 -10.432 -1.014 1.00 68.50 121 VAL A C 1
ATOM 1018 O O . VAL A 1 121 ? 0.830 -10.184 -2.202 1.00 68.50 121 VAL A O 1
ATOM 1021 N N . THR A 1 122 ? 1.479 -10.109 -0.048 1.00 69.12 122 THR A N 1
ATOM 1022 C CA . THR A 1 122 ? 2.758 -9.443 -0.334 1.00 69.12 122 THR A CA 1
ATOM 1023 C C . THR A 1 122 ? 3.702 -10.285 -1.185 1.00 69.12 122 THR A C 1
ATOM 1025 O O . THR A 1 122 ? 4.384 -9.720 -2.033 1.00 69.12 122 THR A O 1
ATOM 1028 N N . HIS A 1 123 ? 3.702 -11.611 -1.027 1.00 74.81 123 HIS A N 1
ATOM 1029 C CA . HIS A 1 123 ? 4.595 -12.501 -1.774 1.00 74.81 123 HIS A CA 1
ATOM 1030 C C . HIS A 1 123 ? 4.156 -12.672 -3.241 1.00 74.81 123 HIS A C 1
ATOM 1032 O O . HIS A 1 123 ? 4.976 -12.708 -4.156 1.00 74.81 123 HIS A O 1
ATOM 1038 N N . THR A 1 124 ? 2.847 -12.717 -3.494 1.00 71.81 124 THR A N 1
ATOM 1039 C CA . THR A 1 124 ? 2.284 -12.690 -4.857 1.00 71.81 124 THR A CA 1
ATOM 1040 C C . THR A 1 124 ? 2.499 -11.346 -5.558 1.00 71.81 124 THR A C 1
ATOM 1042 O O . THR A 1 124 ? 2.751 -11.299 -6.766 1.00 71.81 124 THR A O 1
ATOM 1045 N N . LEU A 1 125 ? 2.443 -10.240 -4.809 1.00 71.94 125 LEU A N 1
ATOM 1046 C CA . LEU A 1 125 ? 2.693 -8.902 -5.347 1.00 71.94 125 LEU A CA 1
ATOM 1047 C C . LEU A 1 125 ? 4.171 -8.669 -5.673 1.00 71.94 125 LEU A C 1
ATOM 1049 O O . LEU A 1 125 ? 4.481 -8.106 -6.716 1.00 71.94 125 LEU A O 1
ATOM 1053 N N . THR A 1 126 ? 5.110 -9.129 -4.846 1.00 77.31 126 THR A N 1
ATOM 1054 C CA . THR A 1 126 ? 6.543 -9.006 -5.164 1.00 77.31 126 THR A CA 1
ATOM 1055 C C . THR A 1 126 ? 6.906 -9.757 -6.446 1.00 77.31 126 THR A C 1
ATOM 1057 O O . THR A 1 126 ? 7.627 -9.204 -7.275 1.00 77.31 126 THR A O 1
ATOM 1060 N N . HIS A 1 127 ? 6.336 -10.945 -6.673 1.00 79.38 127 HIS A N 1
ATOM 1061 C CA . HIS A 1 127 ? 6.520 -11.700 -7.919 1.00 79.38 127 HIS A CA 1
ATOM 1062 C C . HIS A 1 127 ? 5.965 -10.989 -9.163 1.00 79.38 127 HIS A C 1
ATOM 1064 O O . HIS A 1 127 ? 6.614 -10.950 -10.205 1.00 79.38 127 HIS A O 1
ATOM 1070 N N . THR A 1 128 ? 4.782 -10.383 -9.087 1.00 76.00 128 THR A N 1
ATOM 1071 C CA . THR A 1 128 ? 4.229 -9.618 -10.224 1.00 76.00 128 THR A CA 1
ATOM 1072 C C . THR A 1 128 ? 5.035 -8.341 -10.497 1.00 76.00 128 THR A C 1
ATOM 1074 O O . THR A 1 128 ? 5.217 -7.930 -11.646 1.00 76.00 128 THR A O 1
ATOM 1077 N N . LEU A 1 129 ? 5.605 -7.726 -9.460 1.00 74.31 129 LEU A N 1
ATOM 1078 C CA . LEU A 1 129 ? 6.421 -6.520 -9.592 1.00 74.31 129 LEU A CA 1
ATOM 1079 C C . LEU A 1 129 ? 7.833 -6.779 -10.145 1.00 74.31 129 LEU A C 1
ATOM 1081 O O . LEU A 1 129 ? 8.392 -5.876 -10.774 1.00 74.31 129 LEU A O 1
ATOM 1085 N N . THR A 1 130 ? 8.416 -7.964 -9.947 1.00 78.50 130 THR A N 1
ATOM 1086 C CA . THR A 1 130 ? 9.681 -8.348 -10.600 1.00 78.50 130 THR A CA 1
ATOM 1087 C C . THR A 1 130 ? 9.466 -8.636 -12.084 1.00 78.50 130 THR A C 1
ATOM 1089 O O . THR A 1 130 ? 10.222 -8.126 -12.908 1.00 78.50 130 THR A O 1
ATOM 1092 N N . LEU A 1 131 ? 8.375 -9.323 -12.439 1.00 80.69 131 LEU A N 1
ATOM 1093 C CA . LEU A 1 131 ? 7.998 -9.596 -13.833 1.00 80.69 131 LEU A CA 1
ATOM 1094 C C . LEU A 1 131 ? 7.704 -8.315 -14.638 1.00 80.69 131 LEU A C 1
ATOM 1096 O O . LEU A 1 131 ? 8.100 -8.182 -15.792 1.00 80.69 131 LEU A O 1
ATOM 1100 N N . THR A 1 132 ? 7.060 -7.317 -14.032 1.00 77.75 132 THR A N 1
ATOM 1101 C CA . THR A 1 132 ? 6.820 -6.022 -14.705 1.00 77.75 132 THR A CA 1
ATOM 1102 C C . THR A 1 132 ? 8.084 -5.173 -14.864 1.00 77.75 132 THR A C 1
ATOM 1104 O O . THR A 1 132 ? 8.137 -4.318 -15.752 1.00 77.75 132 THR A O 1
ATOM 1107 N N . ASN A 1 133 ? 9.102 -5.379 -14.019 1.00 77.75 133 ASN A N 1
ATOM 1108 C CA . ASN A 1 133 ? 10.412 -4.745 -14.182 1.00 77.75 133 ASN A CA 1
ATOM 1109 C C . ASN A 1 133 ? 11.173 -5.372 -15.348 1.00 77.75 133 ASN A C 1
ATOM 1111 O O . ASN A 1 133 ? 11.648 -4.638 -16.210 1.00 77.75 133 ASN A O 1
ATOM 1115 N N . THR A 1 134 ? 11.247 -6.703 -15.412 1.00 82.44 134 THR A N 1
ATOM 1116 C CA . THR A 1 134 ? 11.932 -7.396 -16.512 1.00 82.44 134 THR A CA 1
ATOM 1117 C C . THR A 1 134 ? 11.286 -7.072 -17.857 1.00 82.44 134 THR A C 1
ATOM 1119 O O . THR A 1 134 ? 11.999 -6.750 -18.802 1.00 82.44 134 THR A O 1
ATOM 1122 N N . HIS A 1 135 ? 9.952 -7.023 -17.926 1.00 81.31 135 HIS A N 1
ATOM 1123 C CA . HIS A 1 135 ? 9.231 -6.634 -19.139 1.00 81.31 135 HIS A CA 1
ATOM 1124 C C . HIS A 1 135 ? 9.599 -5.223 -19.631 1.00 81.31 135 HIS A C 1
ATOM 1126 O O . HIS A 1 135 ? 9.807 -5.018 -20.823 1.00 81.31 135 HIS A O 1
ATOM 1132 N N . VAL A 1 136 ? 9.724 -4.242 -18.728 1.00 77.75 136 VAL A N 1
ATOM 1133 C CA . VAL A 1 136 ? 10.114 -2.876 -19.117 1.00 77.75 136 VAL A CA 1
ATOM 1134 C C . VAL A 1 136 ? 11.577 -2.788 -19.537 1.00 77.75 136 VAL A C 1
ATOM 1136 O O . VAL A 1 136 ? 11.868 -2.107 -20.515 1.00 77.75 136 VAL A O 1
ATOM 1139 N N . TYR A 1 137 ? 12.487 -3.495 -18.862 1.00 80.19 137 TYR A N 1
ATOM 1140 C CA . TYR A 1 137 ? 13.893 -3.545 -19.276 1.00 80.19 137 TYR A CA 1
ATOM 1141 C C . TYR A 1 137 ? 14.059 -4.151 -20.672 1.00 80.19 137 TYR A C 1
ATOM 1143 O O . TYR A 1 137 ? 14.760 -3.578 -21.504 1.00 80.19 137 TYR A O 1
ATOM 1151 N N . VAL A 1 138 ? 13.384 -5.271 -20.944 1.00 85.50 138 VAL A N 1
ATOM 1152 C CA . VAL A 1 138 ? 13.403 -5.917 -22.264 1.00 85.50 138 VAL A CA 1
ATOM 1153 C C . VAL A 1 138 ? 12.798 -4.997 -23.322 1.00 85.50 138 VAL A C 1
ATOM 1155 O O . VAL A 1 138 ? 13.404 -4.811 -24.373 1.00 85.50 138 VAL A O 1
ATOM 1158 N N . TYR A 1 139 ? 11.657 -4.363 -23.034 1.00 79.81 139 TYR A N 1
ATOM 1159 C CA . TYR A 1 139 ? 11.014 -3.426 -23.957 1.00 79.81 139 TYR A CA 1
ATOM 1160 C C . TYR A 1 139 ? 11.930 -2.251 -24.326 1.00 79.81 139 TYR A C 1
ATOM 1162 O O . TYR A 1 139 ? 12.121 -1.965 -25.505 1.00 79.81 139 TYR A O 1
ATOM 1170 N N . VAL A 1 140 ? 12.547 -1.600 -23.332 1.00 78.38 140 VAL A N 1
ATOM 1171 C CA . VAL A 1 140 ? 13.477 -0.482 -23.563 1.00 78.38 140 VAL A CA 1
ATOM 1172 C C . VAL A 1 140 ? 14.698 -0.947 -24.355 1.00 78.38 140 VAL A C 1
ATOM 1174 O O . VAL A 1 140 ? 15.099 -0.270 -25.296 1.00 78.38 140 VAL A O 1
ATOM 1177 N N . TYR A 1 141 ? 15.263 -2.111 -24.029 1.00 82.25 141 TYR A N 1
ATOM 1178 C CA . TYR A 1 141 ? 16.412 -2.656 -24.752 1.00 82.25 141 TYR A CA 1
ATOM 1179 C C . TYR A 1 141 ? 16.099 -2.920 -26.229 1.00 82.25 141 TYR A C 1
ATOM 1181 O O . TYR A 1 141 ? 16.855 -2.497 -27.101 1.00 82.25 141 TYR A O 1
ATOM 1189 N N . VAL A 1 142 ? 14.975 -3.586 -26.513 1.00 85.06 142 VAL A N 1
ATOM 1190 C CA . VAL A 1 142 ? 14.536 -3.880 -27.885 1.00 85.06 142 VAL A CA 1
ATOM 1191 C C . VAL A 1 142 ? 14.262 -2.588 -28.646 1.00 85.06 142 VAL A C 1
AT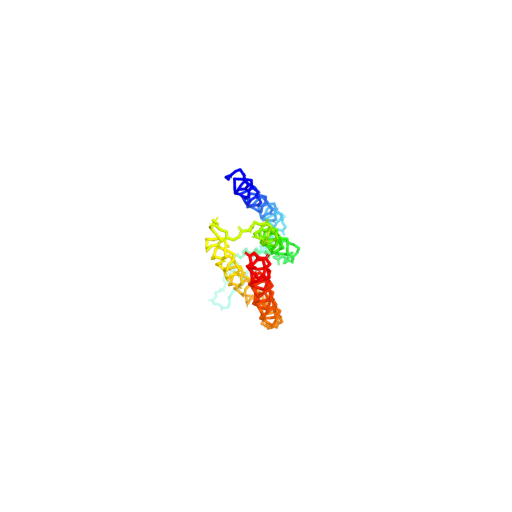OM 1193 O O . VAL A 1 142 ? 14.726 -2.441 -29.769 1.00 85.06 142 VAL A O 1
ATOM 1196 N N . HIS A 1 143 ? 13.578 -1.624 -28.031 1.00 75.69 143 HIS A N 1
ATOM 1197 C CA . HIS A 1 143 ? 13.262 -0.353 -28.676 1.00 75.69 143 HIS A CA 1
ATOM 1198 C C . HIS A 1 143 ? 14.517 0.481 -28.975 1.00 75.69 143 HIS A C 1
ATOM 1200 O O . HIS A 1 143 ? 14.643 1.023 -30.068 1.00 75.69 143 HIS A O 1
ATOM 1206 N N . VAL A 1 144 ? 15.481 0.538 -28.048 1.00 76.62 144 VAL A N 1
ATOM 1207 C CA . VAL A 1 144 ? 16.783 1.195 -28.270 1.00 76.62 144 VAL A CA 1
ATOM 1208 C C . VAL A 1 144 ? 17.580 0.479 -29.361 1.00 76.62 144 VAL A C 1
ATOM 1210 O O . VAL A 1 144 ? 18.210 1.133 -30.189 1.00 76.62 144 VAL A O 1
ATOM 1213 N N . ARG A 1 145 ? 17.539 -0.859 -29.406 1.00 79.94 145 ARG A N 1
ATOM 1214 C CA . ARG A 1 145 ? 18.167 -1.635 -30.482 1.00 79.94 145 ARG A CA 1
ATOM 1215 C C . ARG A 1 145 ? 17.530 -1.353 -31.837 1.00 79.94 145 ARG A C 1
ATOM 1217 O O . ARG A 1 145 ? 18.287 -1.101 -32.765 1.00 79.94 145 ARG A O 1
ATOM 1224 N N . LEU A 1 146 ? 16.198 -1.329 -31.923 1.00 77.69 146 LEU A N 1
ATOM 1225 C CA . LEU A 1 146 ? 15.456 -0.992 -33.141 1.00 77.69 146 LEU A CA 1
ATOM 1226 C C . LEU A 1 146 ? 15.803 0.418 -33.632 1.00 77.69 146 LEU A C 1
ATOM 1228 O O . LEU A 1 146 ? 16.188 0.567 -34.789 1.00 77.69 146 LEU A O 1
ATOM 1232 N N . TYR A 1 147 ? 15.811 1.403 -32.728 1.00 69.94 147 TYR A N 1
ATOM 1233 C CA . TYR A 1 147 ? 16.253 2.770 -33.022 1.00 69.94 147 TYR A CA 1
ATOM 1234 C C . TYR A 1 147 ? 17.678 2.821 -33.579 1.00 69.94 147 TYR A C 1
ATOM 1236 O O . TYR A 1 147 ? 17.941 3.526 -34.551 1.00 69.94 147 TYR A O 1
ATOM 1244 N N . HIS A 1 148 ? 18.605 2.067 -32.982 1.00 74.50 148 HIS A N 1
ATOM 1245 C CA . HIS A 1 148 ? 19.986 2.046 -33.449 1.00 74.50 148 HIS A CA 1
ATOM 1246 C C . HIS A 1 148 ? 20.110 1.389 -34.832 1.00 74.50 148 HIS A C 1
ATOM 1248 O O . HIS A 1 148 ? 20.898 1.871 -35.641 1.00 74.50 148 HIS A O 1
ATOM 1254 N N . THR A 1 149 ? 19.327 0.339 -35.128 1.00 76.38 149 THR A N 1
ATOM 1255 C CA . THR A 1 149 ? 19.258 -0.268 -36.472 1.00 76.38 149 THR A CA 1
ATOM 1256 C C . THR A 1 149 ? 18.679 0.681 -37.520 1.00 76.38 149 THR A C 1
ATOM 1258 O O . THR A 1 149 ? 19.267 0.792 -38.595 1.00 76.38 149 THR A O 1
ATOM 1261 N N . ASP A 1 150 ? 17.596 1.402 -37.208 1.00 71.69 150 ASP A N 1
ATOM 1262 C CA . ASP A 1 150 ? 16.986 2.400 -38.102 1.00 71.69 150 ASP A CA 1
ATOM 1263 C C . ASP A 1 150 ? 17.934 3.574 -38.390 1.00 71.69 150 ASP A C 1
ATOM 1265 O O . ASP A 1 150 ? 18.006 4.054 -39.524 1.00 71.69 150 ASP A O 1
ATOM 1269 N N . TYR A 1 151 ? 18.712 4.009 -37.392 1.00 65.06 151 TYR A N 1
ATOM 1270 C CA . TYR A 1 151 ? 19.752 5.023 -37.576 1.00 65.06 151 TYR A CA 1
ATOM 1271 C C . TYR A 1 151 ? 20.872 4.523 -38.500 1.00 65.06 151 TYR A C 1
ATOM 1273 O O . TYR A 1 151 ? 21.218 5.199 -39.467 1.00 65.06 151 TYR A O 1
ATOM 1281 N N . THR A 1 152 ? 21.394 3.309 -38.270 1.00 64.44 152 THR A N 1
ATOM 1282 C CA . THR A 1 152 ? 22.426 2.723 -39.146 1.00 64.44 152 THR A CA 1
ATOM 1283 C C . THR A 1 152 ? 21.938 2.494 -40.577 1.00 64.44 152 THR A C 1
ATOM 1285 O O . THR A 1 152 ? 22.691 2.763 -41.506 1.00 64.44 152 THR A O 1
ATOM 1288 N N . PHE A 1 153 ? 20.684 2.074 -40.791 1.00 62.00 153 PHE A N 1
ATOM 1289 C CA . PHE A 1 153 ? 20.119 1.925 -42.140 1.00 62.00 153 PHE A CA 1
ATOM 1290 C C . PHE A 1 153 ? 20.010 3.267 -42.872 1.00 62.00 153 PHE A C 1
ATOM 1292 O O . PHE A 1 153 ? 20.268 3.340 -44.071 1.00 62.00 153 PHE A O 1
ATOM 1299 N N . ARG A 1 154 ? 19.662 4.340 -42.152 1.00 58.41 154 ARG A N 1
ATOM 1300 C CA . ARG A 1 154 ? 19.552 5.686 -42.723 1.00 58.41 154 ARG A CA 1
ATOM 1301 C C . ARG A 1 154 ? 20.917 6.274 -43.106 1.00 58.41 154 ARG A C 1
ATOM 1303 O O . ARG A 1 154 ? 20.979 6.982 -44.102 1.00 58.41 154 ARG A O 1
ATOM 1310 N N . CYS A 1 155 ? 21.991 5.941 -42.384 1.00 56.00 155 CYS A N 1
ATOM 1311 C CA . CYS A 1 155 ? 23.363 6.317 -42.755 1.00 56.00 155 CYS A CA 1
ATOM 1312 C C . CYS A 1 155 ? 23.911 5.506 -43.941 1.00 56.00 155 CYS A C 1
ATOM 1314 O O . CYS A 1 155 ? 24.619 6.055 -44.778 1.00 56.00 155 CYS A O 1
ATOM 1316 N N . ASN A 1 156 ? 23.558 4.222 -44.048 1.00 54.88 156 ASN A N 1
ATOM 1317 C CA . ASN A 1 156 ? 24.075 3.329 -45.092 1.00 54.88 156 ASN A CA 1
ATOM 1318 C C . ASN A 1 156 ? 23.397 3.507 -46.469 1.00 54.88 156 ASN A C 1
ATOM 1320 O O . ASN A 1 156 ? 23.798 2.861 -47.428 1.00 54.88 156 ASN A O 1
ATOM 1324 N N . VAL A 1 157 ? 22.341 4.326 -46.549 1.00 57.22 157 VAL A N 1
ATOM 1325 C CA . VAL A 1 157 ? 21.639 4.717 -47.792 1.00 57.22 157 VAL A CA 1
ATOM 1326 C C . VAL A 1 157 ? 22.066 6.119 -48.268 1.00 57.22 157 VAL A C 1
ATOM 1328 O O . VAL A 1 157 ? 21.709 6.537 -49.366 1.00 57.22 157 VAL A O 1
ATOM 1331 N N . SER A 1 158 ? 22.820 6.860 -47.448 1.00 53.50 158 SER A N 1
ATOM 1332 C CA . SER A 1 158 ? 23.339 8.202 -47.764 1.00 53.50 158 SER A CA 1
ATOM 1333 C C . SER A 1 158 ? 24.793 8.224 -48.267 1.00 53.50 158 SER A C 1
ATOM 1335 O O . SER A 1 158 ? 25.329 9.309 -48.483 1.00 53.50 158 SER A O 1
ATOM 1337 N N . GLU A 1 159 ? 25.402 7.052 -48.455 1.00 43.72 159 GLU A N 1
ATOM 1338 C CA . GLU A 1 159 ? 26.671 6.813 -49.169 1.00 43.72 159 GLU A CA 1
ATOM 1339 C C . GLU A 1 159 ? 26.387 6.068 -50.479 1.00 43.72 159 GLU A C 1
ATOM 1341 O O . GLU A 1 159 ? 27.030 6.410 -51.497 1.00 43.72 159 GLU A O 1
#

pLDDT: mean 71.46, std 10.01, range [43.72, 90.62]